Protein AF-A0A1F8NE41-F1 (afdb_monomer)

Nearest PDB structures (foldseek):
  8wda-assembly1_B  TM=6.373E-01  e=1.785E-02  Mycobacterium tuberculosis H37Rv

Mean predicted aligned error: 9.28 Å

Structure (mmCIF, N/CA/C/O backbone):
data_AF-A0A1F8NE41-F1
#
_entry.id   AF-A0A1F8NE41-F1
#
loop_
_atom_site.group_PDB
_atom_site.id
_atom_site.type_symbol
_atom_site.label_atom_id
_atom_site.label_alt_id
_atom_site.label_comp_id
_atom_site.label_asym_id
_atom_site.label_entity_id
_atom_site.label_seq_id
_atom_site.pdbx_PDB_ins_code
_atom_site.Cartn_x
_atom_site.Cartn_y
_atom_site.Cartn_z
_atom_site.occupancy
_atom_site.B_iso_or_equiv
_atom_site.auth_seq_id
_atom_site.auth_comp_id
_atom_site.auth_asym_id
_atom_site.auth_atom_id
_atom_site.pdbx_PDB_model_num
ATOM 1 N N . MET A 1 1 ? 0.773 0.960 -24.897 1.00 51.03 1 MET A N 1
ATOM 2 C CA . MET A 1 1 ? 2.078 1.098 -25.585 1.00 51.03 1 MET A CA 1
ATOM 3 C C . MET A 1 1 ? 2.062 2.169 -26.681 1.00 51.03 1 MET A C 1
ATOM 5 O O . MET A 1 1 ? 3.070 2.828 -26.879 1.00 51.03 1 MET A O 1
ATOM 9 N N . THR A 1 2 ? 0.913 2.447 -27.305 1.00 55.91 2 THR A N 1
ATOM 10 C CA . THR A 1 2 ? 0.728 3.471 -28.357 1.00 55.91 2 THR A CA 1
ATOM 11 C C . THR A 1 2 ? 1.117 4.902 -27.949 1.00 55.91 2 THR A C 1
ATOM 13 O O . THR A 1 2 ? 1.546 5.684 -28.788 1.00 55.91 2 THR A O 1
ATOM 16 N N . ASN A 1 3 ? 1.045 5.226 -26.652 1.00 62.03 3 ASN A N 1
ATOM 17 C CA . ASN A 1 3 ? 1.390 6.549 -26.112 1.00 62.03 3 ASN A CA 1
ATOM 18 C C . ASN A 1 3 ? 2.879 6.715 -25.737 1.00 62.03 3 ASN A C 1
ATOM 20 O O . ASN A 1 3 ? 3.263 7.724 -25.153 1.00 62.03 3 ASN A O 1
ATOM 24 N N . LEU A 1 4 ? 3.732 5.725 -26.018 1.00 66.06 4 LEU A N 1
ATOM 25 C CA . LEU A 1 4 ? 5.159 5.768 -25.673 1.00 66.06 4 LEU A CA 1
ATOM 26 C C . LEU A 1 4 ? 5.875 6.861 -26.469 1.00 66.06 4 LEU A C 1
ATOM 28 O O . LEU A 1 4 ? 6.499 7.746 -25.892 1.00 66.06 4 LEU A O 1
ATOM 32 N N . VAL A 1 5 ? 5.697 6.849 -27.789 1.00 65.81 5 VAL A N 1
ATOM 33 C CA . VAL A 1 5 ? 6.307 7.822 -28.702 1.00 65.81 5 VAL A CA 1
ATOM 34 C C . VAL A 1 5 ? 5.774 9.234 -28.437 1.00 65.81 5 VAL A C 1
ATOM 36 O O . VAL A 1 5 ? 6.550 10.183 -28.395 1.00 65.81 5 VAL A O 1
ATOM 39 N N . SER A 1 6 ? 4.475 9.380 -28.147 1.00 65.12 6 SER A N 1
ATOM 40 C CA . SER A 1 6 ? 3.890 10.679 -27.780 1.00 65.12 6 SER A CA 1
ATOM 41 C C . SER A 1 6 ? 4.405 11.214 -26.441 1.00 65.12 6 SER A C 1
ATOM 43 O O . SER A 1 6 ? 4.562 12.422 -26.286 1.00 65.12 6 SER A O 1
ATOM 45 N N . ASN A 1 7 ? 4.679 10.340 -25.467 1.00 67.25 7 ASN A N 1
ATOM 46 C CA . ASN A 1 7 ? 5.205 10.748 -24.166 1.00 67.25 7 ASN A CA 1
ATOM 47 C C . ASN A 1 7 ? 6.687 11.118 -24.247 1.00 67.25 7 ASN A C 1
ATOM 49 O O . ASN A 1 7 ? 7.073 12.132 -23.678 1.00 67.25 7 ASN A O 1
ATOM 53 N N . ILE A 1 8 ? 7.499 10.366 -24.999 1.00 68.56 8 ILE A N 1
ATOM 54 C CA . ILE A 1 8 ? 8.895 10.745 -25.262 1.00 68.56 8 ILE A CA 1
ATOM 55 C C . ILE A 1 8 ? 8.935 12.111 -25.957 1.00 68.56 8 ILE A C 1
ATOM 57 O O . ILE A 1 8 ? 9.689 12.969 -25.517 1.00 68.56 8 ILE A O 1
ATOM 61 N N . MET A 1 9 ? 8.062 12.352 -26.944 1.00 63.94 9 MET A N 1
ATOM 62 C CA . MET A 1 9 ? 7.956 13.652 -27.619 1.00 63.94 9 MET A CA 1
ATOM 63 C C . MET A 1 9 ? 7.573 14.811 -26.695 1.00 63.94 9 MET A C 1
ATOM 65 O O . MET A 1 9 ? 8.069 15.917 -26.873 1.00 63.94 9 MET A O 1
ATOM 69 N N . ARG A 1 10 ? 6.687 14.579 -25.719 1.00 65.88 10 ARG A N 1
ATOM 70 C CA . ARG A 1 10 ? 6.306 15.602 -24.730 1.00 65.88 10 ARG A CA 1
ATOM 71 C C . ARG A 1 10 ? 7.432 15.918 -23.751 1.00 65.88 10 ARG A C 1
ATOM 73 O O . ARG A 1 10 ? 7.542 17.055 -23.307 1.00 65.88 10 ARG A O 1
ATOM 80 N N . THR A 1 11 ? 8.242 14.921 -23.407 1.00 66.69 11 THR A N 1
ATOM 81 C CA . THR A 1 11 ? 9.353 15.072 -22.459 1.00 66.69 11 THR A CA 1
ATOM 82 C C . THR A 1 11 ? 10.616 15.614 -23.138 1.00 66.69 11 THR A C 1
ATOM 84 O O . THR A 1 11 ? 11.395 16.330 -22.512 1.00 66.69 11 THR A O 1
ATOM 87 N N . SER A 1 12 ? 10.831 15.322 -24.425 1.00 61.59 12 SER A N 1
ATOM 88 C CA . SER A 1 12 ? 11.943 15.865 -25.204 1.00 61.59 12 SER A CA 1
ATOM 89 C C . SER A 1 12 ? 11.641 17.299 -25.647 1.00 61.59 12 SER A C 1
ATOM 91 O O . SER A 1 12 ? 10.829 17.524 -26.538 1.00 61.59 12 SER A O 1
ATOM 93 N N . GLN A 1 13 ? 12.353 18.283 -25.092 1.00 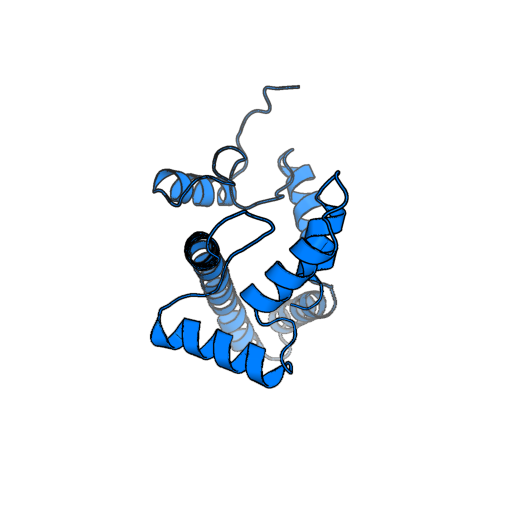58.97 13 GLN A N 1
ATOM 94 C CA . GLN A 1 13 ? 12.248 19.698 -25.493 1.00 58.97 13 GLN A CA 1
ATOM 95 C C . GLN A 1 13 ? 12.667 19.974 -26.956 1.00 58.97 13 GLN A C 1
ATOM 97 O O . GLN A 1 13 ? 12.531 21.098 -27.433 1.00 58.97 13 GLN A O 1
ATOM 102 N N . ARG A 1 14 ? 13.181 18.969 -27.682 1.00 59.53 14 ARG A N 1
ATOM 103 C CA . ARG A 1 14 ? 13.500 19.044 -29.113 1.00 59.53 14 ARG A CA 1
ATOM 104 C C . ARG A 1 14 ? 12.560 18.140 -29.915 1.00 59.53 14 ARG A C 1
ATOM 106 O O . ARG A 1 14 ? 12.382 16.987 -29.521 1.00 59.53 14 ARG A O 1
ATOM 113 N N . PRO A 1 15 ? 12.000 18.620 -31.041 1.00 64.44 15 PRO A N 1
ATOM 114 C CA . PRO A 1 15 ? 11.187 17.789 -31.917 1.00 64.44 15 PRO A CA 1
ATOM 115 C C . PRO A 1 15 ? 12.037 16.643 -32.471 1.00 64.44 15 PRO A C 1
ATOM 117 O O . PRO A 1 15 ? 13.085 16.853 -33.080 1.00 64.44 15 PRO A O 1
ATOM 120 N N . ILE A 1 16 ? 11.585 15.421 -32.218 1.00 72.56 16 ILE A N 1
ATOM 121 C CA . ILE A 1 16 ? 12.199 14.195 -32.719 1.00 72.56 16 ILE A CA 1
ATOM 122 C C . ILE A 1 16 ? 11.823 14.040 -34.198 1.00 72.56 16 ILE A C 1
ATOM 124 O O . ILE A 1 16 ? 10.645 14.183 -34.534 1.00 72.56 16 ILE A O 1
ATOM 128 N N . SER A 1 17 ? 12.784 13.738 -35.078 1.00 82.12 17 SER A N 1
ATOM 129 C CA . SER A 1 17 ? 12.512 13.534 -36.509 1.00 82.12 17 SER A CA 1
ATOM 130 C C . SER A 1 17 ? 11.503 12.400 -36.733 1.00 82.12 17 SER A C 1
ATOM 132 O O . SER A 1 17 ? 11.498 11.410 -36.000 1.00 82.12 17 SER A O 1
ATOM 134 N N . ALA A 1 18 ? 10.640 12.531 -37.745 1.00 81.75 18 ALA A N 1
ATOM 135 C CA . ALA A 1 18 ? 9.614 11.528 -38.054 1.00 81.75 18 ALA A CA 1
ATOM 136 C C . ALA A 1 18 ? 10.221 10.132 -38.299 1.00 81.75 18 ALA A C 1
ATOM 138 O O . ALA A 1 18 ? 9.712 9.137 -37.793 1.00 81.75 18 ALA A O 1
ATOM 139 N N . GLU A 1 19 ? 11.373 10.082 -38.965 1.00 82.56 19 GLU A N 1
ATOM 140 C CA . GLU A 1 19 ? 12.132 8.854 -39.225 1.00 82.56 19 GLU A CA 1
ATOM 141 C C . GLU A 1 19 ? 12.613 8.167 -37.933 1.00 82.56 19 GLU A C 1
ATOM 143 O O . GLU A 1 19 ? 12.529 6.947 -37.778 1.00 82.56 19 GLU A O 1
ATOM 148 N N . TYR A 1 20 ? 13.045 8.942 -36.932 1.00 80.69 20 TYR A N 1
ATOM 149 C CA . TYR A 1 20 ? 13.430 8.371 -35.642 1.00 80.69 20 TYR A CA 1
ATOM 150 C C . TYR A 1 20 ? 12.212 7.869 -34.853 1.00 80.69 20 TYR A C 1
ATOM 152 O O . TYR A 1 20 ? 12.290 6.868 -34.146 1.00 80.69 20 TYR A O 1
ATOM 160 N N . GLN A 1 21 ? 11.053 8.515 -34.994 1.00 79.75 21 GLN A N 1
ATOM 161 C CA . GLN A 1 21 ? 9.819 8.035 -34.368 1.00 79.75 21 GLN A CA 1
ATOM 162 C C . GLN A 1 21 ? 9.367 6.697 -34.955 1.00 79.75 21 GLN A C 1
ATOM 164 O O . GLN A 1 21 ? 8.922 5.825 -34.209 1.00 79.75 21 GLN A O 1
ATOM 169 N N . GLU A 1 22 ? 9.466 6.541 -36.273 1.00 83.75 22 GLU A N 1
ATOM 170 C CA . GLU A 1 22 ? 9.108 5.307 -36.967 1.00 83.75 22 GLU A CA 1
ATOM 171 C C . GLU A 1 22 ? 10.061 4.168 -36.598 1.00 83.75 22 GLU A C 1
ATOM 173 O O . GLU A 1 22 ? 9.600 3.106 -36.182 1.00 83.75 22 GLU A O 1
ATOM 178 N N . SER A 1 23 ? 11.372 4.430 -36.555 1.00 84.31 23 SER A N 1
ATOM 179 C CA . SER A 1 23 ? 12.341 3.417 -36.112 1.00 84.31 23 SER A CA 1
ATOM 180 C C . SER A 1 23 ? 12.117 2.956 -34.664 1.00 84.31 23 SER A C 1
ATOM 182 O O . SER A 1 23 ? 12.242 1.767 -34.372 1.00 84.31 23 SER A O 1
ATOM 184 N N . LEU A 1 24 ? 11.705 3.8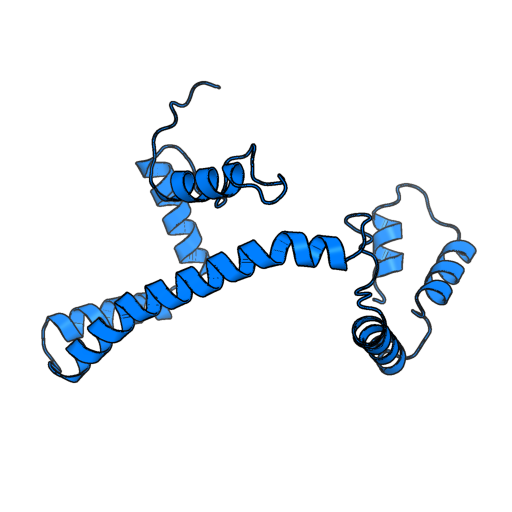47 -33.750 1.00 79.94 24 LEU A N 1
ATOM 185 C CA . LEU A 1 24 ? 11.303 3.451 -32.393 1.00 79.94 24 LEU A CA 1
ATOM 186 C C . LEU A 1 24 ? 10.019 2.611 -32.385 1.00 79.94 24 LEU A C 1
ATOM 188 O O . LEU A 1 24 ? 9.904 1.672 -31.595 1.00 79.94 24 LEU A O 1
ATOM 192 N N . ARG A 1 25 ? 9.039 2.934 -33.236 1.00 83.44 25 ARG A N 1
ATOM 193 C CA . ARG A 1 25 ? 7.804 2.141 -33.343 1.00 83.44 25 ARG A CA 1
ATOM 194 C C . ARG A 1 25 ? 8.099 0.731 -33.822 1.00 83.44 25 ARG A C 1
ATOM 196 O O . ARG A 1 25 ? 7.555 -0.205 -33.241 1.00 83.44 25 ARG A O 1
ATOM 203 N N . ASP A 1 26 ? 8.980 0.586 -34.800 1.00 85.25 26 ASP A N 1
ATOM 204 C CA . ASP A 1 26 ? 9.390 -0.718 -35.311 1.00 85.25 26 ASP A CA 1
ATOM 205 C C . ASP A 1 26 ? 10.203 -1.497 -34.277 1.00 85.25 26 ASP A C 1
ATOM 207 O O . ASP A 1 26 ? 9.894 -2.658 -34.000 1.00 85.25 26 ASP A O 1
ATOM 211 N N . LEU A 1 27 ? 11.166 -0.845 -33.613 1.00 82.19 27 LEU A N 1
ATOM 212 C CA . LEU A 1 27 ? 11.993 -1.464 -32.572 1.00 82.19 27 LEU A CA 1
ATOM 213 C C . LEU A 1 27 ? 11.155 -2.055 -31.428 1.00 82.19 27 LEU A C 1
ATOM 215 O O . LEU A 1 27 ? 11.467 -3.132 -30.919 1.00 82.19 27 LEU A O 1
ATOM 219 N N . TYR A 1 28 ? 10.082 -1.366 -31.027 1.00 82.06 28 TYR A N 1
ATOM 220 C CA . TYR A 1 28 ? 9.188 -1.808 -29.952 1.00 82.06 28 TYR A CA 1
ATOM 221 C C . TYR A 1 28 ? 7.936 -2.551 -30.445 1.00 82.06 28 TYR A C 1
ATOM 223 O O . TYR A 1 28 ? 7.066 -2.870 -29.633 1.00 82.06 28 TYR A O 1
ATOM 231 N N . GLY A 1 29 ? 7.827 -2.842 -31.747 1.00 85.62 29 GLY A N 1
ATOM 232 C CA . GLY A 1 29 ? 6.684 -3.550 -32.332 1.00 85.62 29 GLY A CA 1
ATOM 233 C C . GLY A 1 29 ? 5.352 -2.800 -32.207 1.00 85.62 29 GLY A C 1
ATOM 234 O O . GLY A 1 29 ? 4.290 -3.414 -32.236 1.00 85.62 29 GLY A O 1
ATOM 235 N N . LEU A 1 30 ? 5.377 -1.473 -32.057 1.00 85.88 30 LEU A N 1
ATOM 236 C CA . LEU A 1 30 ? 4.184 -0.646 -31.837 1.00 85.88 30 LEU A CA 1
ATOM 237 C C . LEU A 1 30 ? 3.264 -0.577 -33.061 1.00 85.88 30 LEU A C 1
ATOM 239 O O . LEU A 1 30 ? 2.098 -0.210 -32.913 1.00 85.88 30 LEU A O 1
ATOM 243 N N . ASN A 1 31 ? 3.786 -0.931 -34.237 1.00 89.75 31 ASN A N 1
ATOM 244 C CA . ASN A 1 31 ? 3.050 -0.994 -35.499 1.00 89.75 31 ASN A CA 1
ATOM 245 C C . ASN A 1 31 ? 2.277 -2.317 -35.677 1.00 89.75 31 ASN A C 1
ATOM 247 O O . ASN A 1 31 ? 1.478 -2.450 -36.600 1.00 89.75 31 ASN A O 1
ATOM 251 N N . GLU A 1 32 ? 2.475 -3.295 -34.791 1.00 90.62 32 GLU A N 1
ATOM 252 C CA . GLU A 1 32 ? 1.801 -4.593 -34.871 1.00 90.62 32 GLU A CA 1
ATOM 253 C C . GLU A 1 32 ? 0.406 -4.562 -34.228 1.00 90.62 32 GLU A C 1
ATOM 255 O O . GLU A 1 32 ? 0.144 -3.738 -33.348 1.00 90.62 32 GLU A O 1
ATOM 260 N N . PRO A 1 33 ? -0.505 -5.489 -34.579 1.00 93.50 33 PRO A N 1
ATOM 261 C CA . PRO A 1 33 ? -1.775 -5.623 -33.872 1.00 93.50 33 PRO A CA 1
ATOM 262 C C . PRO A 1 33 ? -1.568 -5.854 -32.366 1.00 93.50 33 PRO A C 1
ATOM 264 O O . PRO A 1 33 ? -0.707 -6.638 -31.962 1.00 93.50 33 PRO A O 1
ATOM 267 N N . LEU A 1 34 ? -2.395 -5.222 -31.523 1.00 90.38 34 LEU A N 1
ATOM 268 C CA . LEU A 1 34 ? -2.285 -5.299 -30.055 1.00 90.38 34 LEU A CA 1
ATOM 269 C C . LEU A 1 34 ? -2.148 -6.730 -29.494 1.00 90.38 34 LEU A C 1
ATOM 271 O O . LEU A 1 34 ? -1.313 -6.922 -28.607 1.00 90.38 34 LEU A O 1
ATOM 275 N N . PRO A 1 35 ? -2.887 -7.747 -29.990 1.00 94.31 35 PRO A N 1
ATOM 276 C CA . PRO A 1 35 ? -2.718 -9.116 -29.504 1.00 94.31 35 PRO A CA 1
ATOM 277 C C . PRO A 1 35 ? -1.303 -9.665 -29.728 1.00 94.31 35 PRO A C 1
ATOM 279 O O . PRO A 1 35 ? -0.771 -10.369 -28.871 1.00 94.31 35 PRO A O 1
ATOM 282 N N . VAL A 1 36 ? -0.667 -9.305 -30.848 1.00 94.06 36 VAL A N 1
ATOM 283 C CA . VAL A 1 36 ? 0.701 -9.726 -31.181 1.00 94.06 36 VAL A CA 1
ATOM 284 C C . VAL A 1 36 ? 1.702 -9.055 -30.242 1.00 94.06 36 VAL A C 1
AT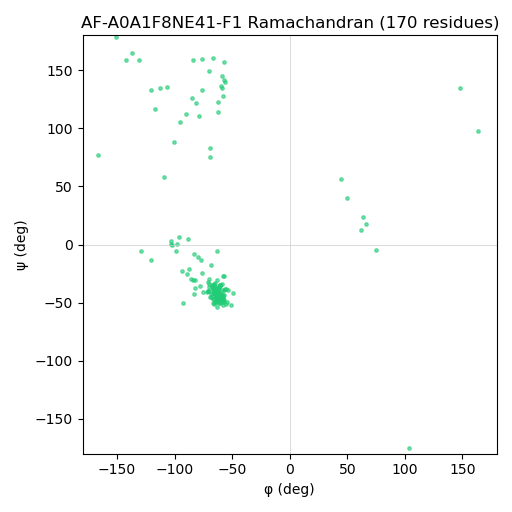OM 286 O O . VAL A 1 36 ? 2.555 -9.742 -29.677 1.00 94.06 36 VAL A O 1
ATOM 289 N N . GLN A 1 37 ? 1.551 -7.747 -30.001 1.00 92.12 37 GLN A N 1
ATOM 290 C CA . GLN A 1 37 ? 2.384 -7.007 -29.044 1.00 92.12 37 GLN A CA 1
ATOM 291 C C . GLN A 1 37 ? 2.314 -7.635 -27.647 1.00 92.12 37 GLN A C 1
ATOM 293 O O . GLN A 1 37 ? 3.343 -7.899 -27.021 1.00 92.12 37 GLN A O 1
ATOM 298 N N . TYR A 1 38 ? 1.098 -7.926 -27.176 1.00 91.94 38 TYR A N 1
ATOM 299 C CA . TYR A 1 38 ? 0.882 -8.522 -25.862 1.00 91.94 38 TYR A CA 1
ATOM 300 C C . TYR A 1 38 ? 1.489 -9.925 -25.761 1.00 91.94 38 TYR A C 1
ATOM 302 O O . TYR A 1 38 ? 2.184 -10.229 -24.792 1.00 91.94 38 TYR A O 1
ATOM 310 N N . PHE A 1 39 ? 1.299 -10.766 -26.783 1.00 95.19 39 PHE A N 1
ATOM 311 C CA . PHE A 1 39 ? 1.874 -12.109 -26.801 1.00 95.19 39 PHE A CA 1
ATOM 312 C C . PHE A 1 39 ? 3.407 -12.081 -26.802 1.00 95.19 39 PHE A C 1
ATOM 314 O O . PHE A 1 39 ? 4.037 -12.831 -26.057 1.00 95.19 39 PHE A O 1
ATOM 321 N N . LYS A 1 40 ? 4.027 -11.190 -27.586 1.00 91.62 40 LYS A N 1
ATOM 322 C CA . LYS A 1 40 ? 5.486 -10.995 -27.576 1.00 91.62 40 LYS A CA 1
ATOM 323 C C . LYS A 1 40 ? 5.988 -10.541 -26.208 1.00 91.62 40 LYS A C 1
ATOM 325 O O . LYS A 1 40 ? 6.995 -11.064 -25.731 1.00 91.62 40 LYS A O 1
ATOM 330 N N . TRP A 1 41 ? 5.281 -9.612 -25.569 1.00 91.94 41 TRP A N 1
ATOM 331 C CA . TRP A 1 41 ? 5.616 -9.132 -24.231 1.00 91.94 41 TRP A CA 1
ATOM 332 C C . TRP A 1 41 ? 5.552 -10.256 -23.188 1.00 91.94 41 TRP A C 1
ATOM 334 O O . TRP A 1 41 ? 6.544 -10.502 -22.503 1.00 91.94 41 TRP A O 1
ATOM 344 N N . ILE A 1 42 ? 4.451 -11.015 -23.139 1.00 94.94 42 ILE A N 1
ATOM 345 C CA . ILE A 1 42 ? 4.319 -12.172 -22.240 1.00 94.94 42 ILE A CA 1
ATOM 346 C C . ILE A 1 42 ? 5.384 -13.227 -22.534 1.00 94.94 42 ILE A C 1
ATOM 348 O O . ILE A 1 42 ? 6.020 -13.730 -21.609 1.00 94.94 42 ILE A O 1
ATOM 352 N N . ARG A 1 43 ? 5.640 -13.538 -23.810 1.00 95.19 43 ARG A N 1
ATOM 353 C CA . ARG A 1 43 ? 6.691 -14.484 -24.194 1.00 95.19 43 ARG A CA 1
ATOM 354 C C . ARG A 1 43 ? 8.050 -14.035 -23.665 1.00 95.19 43 ARG A C 1
ATOM 356 O O . ARG A 1 43 ? 8.766 -14.863 -23.115 1.00 95.19 43 ARG A O 1
ATOM 363 N N . ASN A 1 44 ? 8.409 -12.759 -23.788 1.00 91.81 44 ASN A N 1
ATOM 364 C CA . ASN A 1 44 ? 9.678 -12.236 -23.273 1.00 91.81 44 ASN A CA 1
ATOM 365 C C . ASN A 1 44 ? 9.755 -12.287 -21.739 1.00 91.81 44 ASN A C 1
ATOM 367 O O . ASN A 1 44 ? 10.810 -12.623 -21.199 1.00 91.81 44 ASN A O 1
ATOM 371 N N . ILE A 1 45 ? 8.646 -12.046 -21.036 1.00 93.94 45 ILE A N 1
ATOM 372 C CA . ILE A 1 45 ? 8.582 -12.218 -19.579 1.00 93.94 45 ILE A CA 1
ATOM 373 C C . ILE A 1 45 ? 8.822 -13.679 -19.204 1.00 93.94 45 ILE A C 1
ATOM 375 O O . ILE A 1 45 ? 9.715 -13.971 -18.417 1.00 93.94 45 ILE A O 1
ATOM 379 N N . VAL A 1 46 ? 8.067 -14.609 -19.787 1.00 95.69 46 VAL A N 1
ATOM 380 C CA . VAL A 1 46 ? 8.108 -16.025 -19.393 1.00 95.69 46 VAL A CA 1
ATOM 381 C C . VAL A 1 46 ? 9.415 -16.696 -19.818 1.00 95.69 46 VAL A C 1
ATOM 383 O O . VAL A 1 46 ? 9.969 -17.491 -19.068 1.00 95.69 46 VAL A O 1
ATOM 386 N N . THR A 1 47 ? 9.926 -16.382 -21.011 1.00 95.31 47 THR A N 1
ATOM 387 C CA . THR A 1 47 ? 11.113 -17.059 -21.564 1.00 95.31 47 THR A CA 1
ATOM 388 C C . THR A 1 47 ? 12.436 -16.409 -21.173 1.00 95.31 47 THR A C 1
ATOM 390 O O . THR A 1 47 ? 13.456 -17.091 -21.182 1.00 95.31 47 THR A O 1
ATOM 393 N N . LYS A 1 48 ? 12.449 -15.108 -20.854 1.00 91.94 48 LYS A N 1
ATOM 394 C CA . LYS A 1 48 ? 13.686 -14.350 -20.586 1.00 91.94 48 LYS A CA 1
ATOM 395 C C . LYS A 1 48 ? 13.659 -13.558 -19.278 1.00 91.94 48 LYS A C 1
ATOM 397 O O . LYS A 1 48 ? 14.658 -12.931 -18.947 1.00 91.94 48 LYS A O 1
ATOM 402 N N . GLY A 1 49 ? 12.530 -13.511 -18.568 1.00 90.12 49 GLY A N 1
ATOM 403 C CA . GLY A 1 49 ? 12.359 -12.636 -17.402 1.00 90.12 49 GLY A CA 1
ATOM 404 C C . GLY A 1 49 ? 12.376 -11.142 -17.747 1.00 90.12 49 GLY A C 1
ATOM 405 O O . GLY A 1 49 ? 12.612 -10.309 -16.875 1.00 90.12 49 GLY A O 1
ATOM 406 N N . GLN A 1 50 ? 12.169 -10.777 -19.017 1.00 90.69 50 GLN A N 1
ATOM 407 C CA . GLN A 1 50 ? 12.301 -9.399 -19.490 1.00 90.69 50 GLN A CA 1
ATOM 408 C C . GLN A 1 50 ? 10.942 -8.699 -19.500 1.00 90.69 50 GLN A C 1
ATOM 410 O O . GLN A 1 50 ? 10.121 -8.919 -20.387 1.00 90.69 50 GLN A O 1
ATOM 415 N N . PHE A 1 51 ? 10.730 -7.811 -18.529 1.00 91.62 51 PHE A N 1
ATOM 416 C CA . PHE A 1 51 ? 9.493 -7.031 -18.383 1.00 91.62 51 PHE A CA 1
ATOM 417 C C . PHE A 1 51 ? 9.413 -5.821 -19.327 1.00 91.62 51 PHE A C 1
ATOM 419 O O . PHE A 1 51 ? 8.348 -5.220 -19.473 1.00 91.62 51 PHE A O 1
ATOM 426 N N . GLY A 1 52 ? 10.524 -5.492 -19.989 1.00 89.81 52 GLY A N 1
ATOM 427 C CA . GLY A 1 52 ? 10.670 -4.335 -20.867 1.00 89.81 52 GLY A CA 1
ATOM 428 C C . GLY A 1 52 ? 11.463 -3.202 -20.217 1.00 89.81 52 GLY A C 1
ATOM 429 O O . GLY A 1 52 ? 11.984 -3.340 -19.112 1.00 89.81 52 GLY A O 1
ATOM 430 N N . TYR A 1 53 ? 11.543 -2.078 -20.924 1.00 87.19 53 TYR A N 1
ATOM 431 C CA . TYR A 1 53 ? 12.283 -0.891 -20.506 1.00 87.19 53 TYR A CA 1
ATOM 432 C C . TYR A 1 53 ? 11.322 0.218 -20.068 1.00 87.19 53 TYR A C 1
ATOM 434 O O . TYR A 1 53 ? 10.317 0.486 -20.731 1.00 87.19 53 TYR A O 1
ATOM 442 N N . SER A 1 54 ? 11.624 0.871 -18.950 1.00 86.38 54 SER A N 1
ATOM 443 C CA . SER A 1 54 ? 10.882 2.033 -18.476 1.00 86.38 54 SER A CA 1
ATOM 444 C C . SER A 1 54 ? 11.487 3.313 -19.036 1.00 86.38 54 SER A C 1
ATOM 446 O O . SER A 1 54 ? 12.566 3.730 -18.628 1.00 86.38 54 SER A O 1
ATOM 448 N N . PHE A 1 55 ? 10.751 3.989 -19.915 1.00 80.12 55 PHE A N 1
ATOM 449 C CA . PHE A 1 55 ? 11.160 5.277 -20.494 1.00 80.12 55 PHE A CA 1
ATOM 450 C C . PHE A 1 55 ? 10.982 6.462 -19.542 1.00 80.12 55 PHE A C 1
ATOM 452 O O . PHE A 1 55 ? 11.485 7.542 -19.815 1.00 80.12 55 PHE A O 1
ATOM 459 N N . VAL A 1 56 ? 10.252 6.271 -18.438 1.00 82.06 56 VAL A N 1
ATOM 460 C CA . VAL A 1 56 ? 10.079 7.303 -17.403 1.00 82.06 56 VAL A CA 1
ATOM 461 C C . VAL A 1 56 ? 11.264 7.294 -16.441 1.00 82.06 56 VAL A C 1
ATOM 463 O O . VAL A 1 56 ? 11.767 8.345 -16.067 1.00 82.06 56 VAL A O 1
ATOM 466 N N . TYR A 1 57 ? 11.714 6.100 -16.053 1.00 83.50 57 TYR A N 1
ATOM 467 C CA . TYR A 1 57 ? 12.784 5.915 -15.070 1.00 83.50 57 TYR A CA 1
ATOM 468 C C . TYR A 1 57 ? 14.137 5.560 -15.705 1.00 83.50 57 TYR A C 1
ATOM 470 O O . TYR A 1 57 ? 15.106 5.366 -14.977 1.00 83.50 57 TYR A O 1
ATOM 478 N N . PHE A 1 58 ? 14.197 5.450 -17.037 1.00 86.38 58 PHE A N 1
ATOM 479 C CA . PHE A 1 58 ? 15.379 5.084 -17.828 1.00 86.38 58 PHE A CA 1
ATOM 480 C C . PHE A 1 58 ? 16.100 3.820 -17.330 1.00 86.38 58 PHE A C 1
ATOM 482 O O . PHE A 1 58 ? 17.329 3.742 -17.309 1.00 86.38 58 PHE A O 1
ATOM 489 N N . LYS A 1 59 ? 15.322 2.817 -16.916 1.00 87.81 59 LYS A N 1
ATOM 490 C CA . LYS A 1 59 ? 15.800 1.559 -16.328 1.00 87.81 59 LYS A CA 1
ATOM 491 C C . LYS A 1 59 ? 14.952 0.385 -16.797 1.00 87.81 59 LYS A C 1
ATOM 493 O O . LYS A 1 59 ? 13.785 0.561 -17.159 1.00 87.81 59 LYS A O 1
ATOM 498 N N . ASP A 1 60 ? 15.510 -0.818 -16.718 1.00 91.38 60 ASP A N 1
ATOM 499 C CA . ASP A 1 60 ? 14.743 -2.043 -16.926 1.00 91.38 60 ASP A CA 1
ATOM 500 C C . ASP A 1 60 ? 13.585 -2.132 -15.928 1.00 91.38 60 ASP A C 1
ATOM 502 O O . ASP A 1 60 ? 13.735 -1.890 -14.726 1.00 91.38 60 ASP A O 1
ATOM 506 N N . ALA A 1 61 ? 12.403 -2.493 -16.429 1.00 91.81 61 ALA A N 1
ATOM 507 C CA . ALA A 1 61 ? 11.199 -2.586 -15.615 1.00 91.81 61 ALA A CA 1
ATOM 508 C C . ALA A 1 61 ? 11.324 -3.667 -14.531 1.00 91.81 61 ALA A C 1
ATOM 510 O O . ALA A 1 61 ? 10.764 -3.505 -13.452 1.00 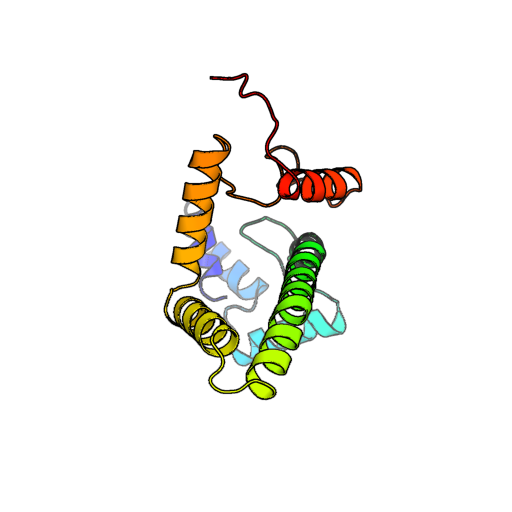91.81 61 ALA A O 1
ATOM 511 N N . SER A 1 62 ? 12.093 -4.731 -14.785 1.00 91.00 62 SER A N 1
ATOM 512 C CA . SER A 1 62 ? 12.383 -5.778 -13.800 1.00 91.00 62 SER A CA 1
ATOM 513 C C . SER A 1 62 ? 13.041 -5.205 -12.546 1.00 91.00 62 SER A C 1
ATOM 515 O O . SER A 1 62 ? 12.579 -5.486 -11.445 1.00 91.00 62 SER A O 1
ATOM 517 N N . VAL A 1 63 ? 14.059 -4.354 -12.703 1.00 90.12 63 VAL A N 1
ATOM 518 C CA . VAL A 1 63 ? 14.772 -3.718 -11.584 1.00 90.12 63 VAL A CA 1
ATOM 519 C C . VAL A 1 63 ? 13.793 -2.925 -10.721 1.00 90.12 63 VAL A C 1
ATOM 521 O O . VAL A 1 63 ? 13.712 -3.143 -9.517 1.00 90.12 63 VAL A O 1
ATOM 524 N N . LEU A 1 64 ? 12.964 -2.088 -11.349 1.00 89.06 64 LEU A N 1
ATOM 525 C CA . LEU A 1 64 ? 11.969 -1.272 -10.645 1.00 89.06 64 LEU A CA 1
ATOM 526 C C . LEU A 1 64 ? 10.911 -2.119 -9.923 1.00 89.06 64 LEU A C 1
ATOM 528 O O . LEU A 1 64 ? 10.485 -1.776 -8.820 1.00 89.06 64 LEU A O 1
ATOM 532 N N . ILE A 1 65 ? 10.464 -3.213 -10.547 1.00 90.38 65 ILE A N 1
ATOM 533 C CA . ILE A 1 65 ? 9.486 -4.134 -9.958 1.00 90.38 65 ILE A CA 1
ATOM 534 C C . ILE A 1 65 ? 10.088 -4.812 -8.724 1.00 90.38 65 ILE A C 1
ATOM 536 O O . ILE A 1 65 ? 9.464 -4.800 -7.664 1.00 90.38 65 ILE A O 1
ATOM 540 N N . PHE A 1 66 ? 11.302 -5.357 -8.831 1.00 89.44 66 PHE A N 1
ATOM 541 C CA . PHE A 1 66 ? 11.954 -6.061 -7.726 1.00 89.44 66 PHE A CA 1
ATOM 542 C C . PHE A 1 66 ? 12.392 -5.130 -6.590 1.00 89.44 66 PHE A C 1
ATOM 544 O O . PHE A 1 66 ? 12.346 -5.540 -5.434 1.00 89.44 66 PHE A O 1
ATOM 551 N N . GLU A 1 67 ? 12.723 -3.869 -6.872 1.00 87.25 67 GLU A N 1
ATOM 552 C CA . GLU A 1 67 ? 12.978 -2.859 -5.834 1.00 87.25 67 GLU A CA 1
ATOM 553 C C . GLU A 1 67 ? 11.715 -2.535 -5.008 1.00 87.25 67 GLU A C 1
ATOM 555 O O . GLU A 1 67 ? 11.794 -2.312 -3.797 1.00 87.25 67 GLU A O 1
ATOM 560 N N . ARG A 1 68 ? 10.528 -2.533 -5.634 1.00 87.12 68 ARG A N 1
ATOM 561 C CA . ARG A 1 68 ? 9.250 -2.153 -4.991 1.00 87.12 68 ARG A CA 1
ATOM 562 C C . ARG A 1 68 ? 8.459 -3.328 -4.412 1.00 87.12 68 ARG A C 1
ATOM 564 O O . ARG A 1 68 ? 7.626 -3.132 -3.520 1.00 87.12 68 ARG A O 1
ATOM 571 N N . LEU A 1 69 ? 8.704 -4.538 -4.909 1.00 90.94 69 LEU A N 1
ATOM 572 C CA . LEU A 1 69 ? 8.002 -5.761 -4.513 1.00 90.94 69 LEU A CA 1
ATOM 573 C C . LEU A 1 69 ? 8.040 -6.026 -2.999 1.00 90.94 69 LEU A C 1
ATOM 575 O O . LEU A 1 69 ? 6.964 -6.227 -2.432 1.00 90.94 69 LEU A O 1
ATOM 579 N N . PRO A 1 70 ? 9.205 -5.969 -2.318 1.00 88.31 70 PRO A N 1
ATOM 580 C CA . PRO A 1 70 ? 9.279 -6.242 -0.885 1.00 88.31 70 PRO A CA 1
ATOM 581 C C . PRO A 1 70 ? 8.384 -5.314 -0.063 1.00 88.31 70 PRO A C 1
ATOM 583 O O . PRO A 1 70 ? 7.701 -5.777 0.845 1.00 88.31 70 PRO A O 1
ATOM 586 N N . MET A 1 71 ? 8.311 -4.026 -0.431 1.00 82.75 71 MET A N 1
ATOM 587 C CA . MET A 1 71 ? 7.450 -3.065 0.264 1.00 82.75 71 MET A CA 1
ATOM 588 C C . MET A 1 71 ? 5.975 -3.399 0.088 1.00 82.75 71 MET A C 1
ATOM 590 O O . MET A 1 71 ? 5.210 -3.412 1.047 1.00 82.75 71 MET A O 1
ATOM 594 N N . THR A 1 72 ? 5.580 -3.678 -1.154 1.00 90.62 72 THR A N 1
ATOM 595 C CA . THR A 1 72 ? 4.192 -4.011 -1.485 1.00 90.62 72 THR A CA 1
ATOM 596 C C . THR A 1 72 ? 3.753 -5.248 -0.712 1.00 90.62 72 THR A C 1
ATOM 598 O O . THR A 1 72 ? 2.672 -5.260 -0.126 1.00 90.62 72 THR A O 1
ATOM 601 N N . PHE A 1 73 ? 4.617 -6.265 -0.658 1.00 92.94 73 PHE A N 1
ATOM 602 C CA . PHE A 1 73 ? 4.356 -7.493 0.077 1.00 92.94 73 PHE A CA 1
ATOM 603 C C . PHE A 1 73 ? 4.293 -7.258 1.590 1.00 92.94 73 PHE 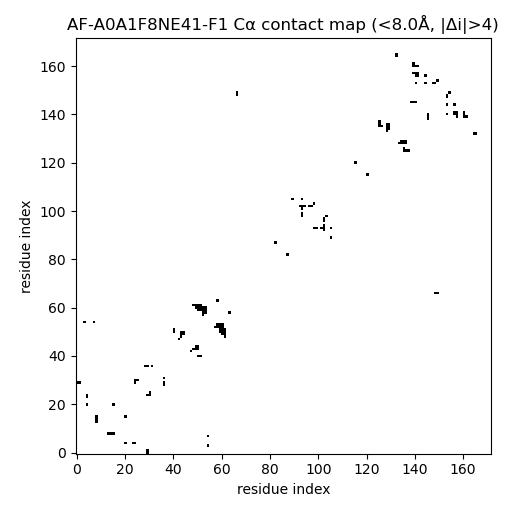A C 1
ATOM 605 O O . PHE A 1 73 ? 3.338 -7.697 2.224 1.00 92.94 73 PHE A O 1
ATOM 612 N N . ALA A 1 74 ? 5.250 -6.519 2.159 1.00 87.06 74 ALA A N 1
ATOM 613 C CA . ALA A 1 74 ? 5.285 -6.209 3.586 1.00 87.06 74 ALA A CA 1
ATOM 614 C C . ALA A 1 74 ? 4.035 -5.443 4.044 1.00 87.06 74 ALA A C 1
ATOM 616 O O . ALA A 1 74 ? 3.408 -5.835 5.027 1.00 87.06 74 ALA A O 1
ATOM 617 N N . ILE A 1 75 ? 3.629 -4.400 3.305 1.00 89.12 75 ILE A N 1
ATOM 618 C CA . ILE A 1 75 ? 2.416 -3.633 3.618 1.00 89.12 75 ILE A CA 1
ATOM 619 C C . ILE A 1 75 ? 1.180 -4.519 3.463 1.00 89.12 75 ILE A C 1
ATOM 621 O O . ILE A 1 75 ? 0.367 -4.586 4.376 1.00 89.12 75 ILE A O 1
ATOM 625 N N . THR A 1 76 ? 1.041 -5.230 2.340 1.00 94.06 76 THR A N 1
ATOM 626 C CA . THR A 1 76 ? -0.161 -6.037 2.068 1.00 94.06 76 THR A CA 1
ATOM 627 C C . THR A 1 76 ? -0.334 -7.144 3.101 1.00 94.06 76 THR A C 1
ATOM 629 O O . THR A 1 76 ? -1.416 -7.298 3.666 1.00 94.06 76 THR A O 1
ATOM 632 N N . LEU A 1 77 ? 0.731 -7.899 3.380 1.00 95.62 77 LEU A N 1
ATOM 633 C CA . LEU A 1 77 ? 0.688 -8.992 4.342 1.00 95.62 77 LEU A CA 1
ATOM 634 C C . LEU A 1 77 ? 0.514 -8.468 5.770 1.00 95.62 77 LEU A C 1
ATOM 636 O O . LEU A 1 77 ? -0.309 -8.999 6.511 1.00 95.62 77 LEU A O 1
ATOM 640 N N . GLY A 1 78 ? 1.225 -7.401 6.143 1.00 91.56 78 GLY A N 1
ATOM 641 C CA . GLY A 1 78 ? 1.077 -6.761 7.449 1.00 91.56 78 GLY A CA 1
ATOM 642 C C . GLY A 1 78 ? -0.346 -6.253 7.688 1.00 91.56 78 GLY A C 1
ATOM 643 O O . GLY A 1 78 ? -0.936 -6.536 8.729 1.00 91.56 78 GLY A O 1
ATOM 644 N N . SER A 1 79 ? -0.939 -5.575 6.701 1.00 92.12 79 SER A N 1
ATOM 645 C CA . SER A 1 79 ? -2.332 -5.128 6.762 1.00 92.12 79 SER A CA 1
ATOM 646 C C . SER A 1 79 ? -3.311 -6.298 6.835 1.00 92.12 79 SER A C 1
ATOM 648 O O . SER A 1 79 ? -4.221 -6.258 7.656 1.00 92.12 79 SER A O 1
ATOM 650 N N . ALA A 1 80 ? -3.128 -7.352 6.033 1.00 96.88 80 ALA A N 1
ATOM 651 C CA . ALA A 1 80 ? -4.003 -8.525 6.058 1.00 96.88 80 ALA A CA 1
ATOM 652 C C . ALA A 1 80 ? -3.985 -9.228 7.424 1.00 96.88 80 ALA A C 1
ATOM 654 O O . ALA A 1 80 ? -5.041 -9.535 7.974 1.00 96.88 80 ALA A O 1
ATOM 655 N N . LEU A 1 81 ? -2.796 -9.422 8.002 1.00 97.50 81 LEU A N 1
ATOM 656 C CA . LEU A 1 81 ? -2.645 -10.014 9.330 1.00 97.50 81 LEU A CA 1
ATOM 657 C C . LEU A 1 81 ? -3.303 -9.152 10.408 1.00 97.50 81 LEU A C 1
ATOM 659 O O . LEU A 1 81 ? -4.048 -9.679 11.230 1.00 97.50 81 LEU A O 1
ATOM 663 N N . LEU A 1 82 ? -3.083 -7.834 10.383 1.00 94.38 82 LEU A N 1
ATOM 664 C CA . LEU A 1 82 ? -3.715 -6.914 11.330 1.00 94.38 82 LEU A CA 1
ATOM 665 C C . LEU A 1 82 ? -5.245 -6.958 11.217 1.00 94.38 82 LEU A C 1
ATOM 667 O O . LEU A 1 82 ? -5.939 -7.027 12.231 1.00 94.38 82 LEU A O 1
ATOM 671 N N . VAL A 1 83 ? -5.770 -6.974 9.989 1.00 95.25 83 VAL A N 1
ATOM 672 C CA . VAL A 1 83 ? -7.206 -7.121 9.738 1.00 95.25 83 VAL A CA 1
ATOM 673 C C . VAL A 1 83 ? -7.711 -8.436 10.312 1.00 95.25 83 VAL A C 1
ATOM 675 O O . VAL A 1 83 ? -8.714 -8.418 11.008 1.00 95.25 83 VAL A O 1
ATOM 678 N N . TRP A 1 84 ? -7.041 -9.565 10.090 1.00 97.69 84 TRP A N 1
ATOM 679 C CA . TRP A 1 84 ? -7.493 -10.851 10.631 1.00 97.69 84 TRP A CA 1
ATOM 680 C C . TRP A 1 84 ? -7.444 -10.907 12.156 1.00 97.69 84 TRP A C 1
ATOM 682 O O . TRP A 1 84 ? -8.394 -11.391 12.770 1.00 97.69 84 TRP A O 1
ATOM 692 N N . ILE A 1 85 ? -6.386 -10.368 12.764 1.00 98.00 85 ILE A N 1
ATOM 693 C CA . ILE A 1 85 ? -6.230 -10.300 14.223 1.00 98.00 85 ILE A CA 1
ATOM 694 C C . ILE A 1 85 ? -7.378 -9.519 14.868 1.00 98.00 85 ILE A C 1
ATOM 696 O O . ILE A 1 85 ? -7.795 -9.866 15.968 1.00 98.00 85 ILE A O 1
ATOM 700 N N . LEU A 1 86 ? -7.906 -8.489 14.205 1.00 95.88 86 LEU A N 1
ATOM 701 C CA . LEU A 1 86 ? -8.992 -7.669 14.743 1.00 95.88 86 LEU A CA 1
ATOM 702 C C . LEU A 1 86 ? -10.374 -8.167 14.304 1.00 95.88 86 LEU A C 1
ATOM 704 O O . LEU A 1 86 ? -11.262 -8.370 15.130 1.00 95.88 86 LEU A O 1
ATOM 708 N N . ALA A 1 87 ? -10.563 -8.390 13.007 1.00 95.44 87 ALA A N 1
ATOM 709 C CA . ALA A 1 87 ? -11.854 -8.710 12.418 1.00 95.44 87 ALA A CA 1
ATOM 710 C C . ALA A 1 87 ? -12.343 -10.110 12.792 1.00 95.44 87 ALA A C 1
ATOM 712 O O . ALA A 1 87 ? -13.541 -10.271 13.012 1.00 95.44 87 ALA A O 1
ATOM 713 N N . LEU A 1 88 ? -11.461 -11.117 12.904 1.00 97.75 88 LEU A N 1
ATOM 714 C CA . LEU A 1 88 ? -11.903 -12.467 13.268 1.00 97.75 88 LEU A CA 1
ATOM 715 C C . LEU A 1 88 ? -12.437 -12.517 14.708 1.00 97.75 88 LEU A C 1
ATOM 717 O O . LEU A 1 88 ? -13.568 -12.973 14.875 1.00 97.75 88 LEU A O 1
ATOM 721 N N . PRO A 1 89 ? -11.736 -12.010 15.746 1.00 97.12 89 PRO A N 1
ATOM 722 C CA . PRO A 1 89 ? -12.292 -11.994 17.098 1.00 97.12 89 PRO A CA 1
ATOM 723 C C . PRO A 1 89 ? -13.557 -11.146 17.219 1.00 97.12 89 PRO A C 1
ATOM 725 O O . PRO A 1 89 ? -14.512 -11.587 17.852 1.00 97.12 89 PRO A O 1
ATOM 728 N N . ILE A 1 90 ? -13.592 -9.964 16.591 1.00 96.75 90 ILE A N 1
ATOM 729 C CA . ILE A 1 90 ? -14.778 -9.093 16.604 1.00 96.75 90 ILE A CA 1
ATOM 730 C C . ILE A 1 90 ? -15.963 -9.789 15.921 1.00 96.75 90 ILE A C 1
ATOM 732 O O . ILE A 1 90 ? -17.073 -9.780 16.455 1.00 96.75 90 ILE A O 1
ATOM 736 N N . GLY A 1 91 ? -15.732 -10.431 14.774 1.00 96.12 91 GLY A N 1
ATOM 737 C CA . GLY A 1 91 ? -16.750 -11.172 14.035 1.00 96.12 91 GLY A CA 1
ATOM 738 C C . GLY A 1 91 ? -17.275 -12.376 14.816 1.00 96.12 91 GLY A C 1
ATOM 739 O O . GLY A 1 91 ? -18.486 -12.535 14.946 1.00 96.12 91 GLY A O 1
ATOM 740 N N . ILE A 1 92 ? -16.383 -13.180 15.408 1.00 97.75 92 ILE A N 1
ATOM 741 C CA . ILE A 1 92 ? -16.760 -14.322 16.256 1.00 97.75 92 ILE A CA 1
ATOM 742 C C . ILE A 1 92 ? -17.549 -13.843 17.480 1.00 97.75 92 ILE A C 1
ATOM 744 O O . ILE A 1 92 ? -18.601 -14.401 17.787 1.00 97.75 92 ILE A O 1
ATOM 748 N N . TYR A 1 93 ? -17.080 -12.794 18.164 1.00 97.31 93 TYR A N 1
ATOM 749 C CA . TYR A 1 93 ? -17.767 -12.223 19.322 1.00 97.31 93 TYR A CA 1
ATOM 750 C C . TYR A 1 93 ? -19.186 -11.768 18.968 1.00 97.31 93 TYR A C 1
ATOM 752 O O . TYR A 1 93 ? -20.134 -12.127 19.667 1.00 97.31 93 TYR A O 1
ATOM 760 N N . SER A 1 94 ? -19.334 -11.023 17.871 1.00 96.81 94 SER A N 1
ATOM 761 C CA . SER A 1 94 ? -20.623 -10.475 17.429 1.00 96.81 94 SER A CA 1
ATOM 762 C C . SER A 1 94 ? -21.583 -11.586 16.990 1.00 96.81 94 SER A C 1
ATOM 764 O O . SER A 1 94 ? -22.765 -11.552 17.321 1.00 96.81 94 SER A O 1
ATOM 766 N N . ALA A 1 95 ? -21.066 -12.641 16.348 1.00 96.12 95 ALA A N 1
ATOM 767 C CA . ALA A 1 95 ? -21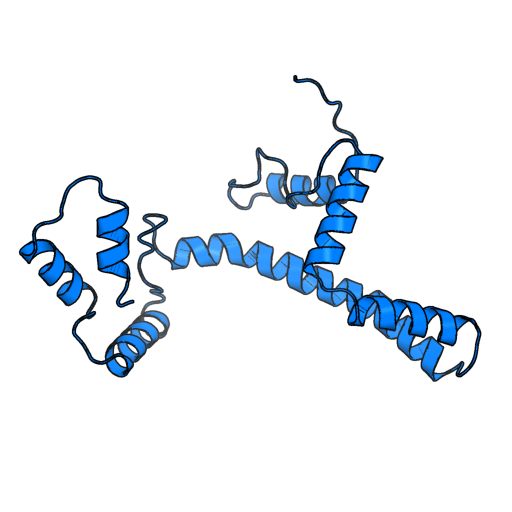.857 -13.80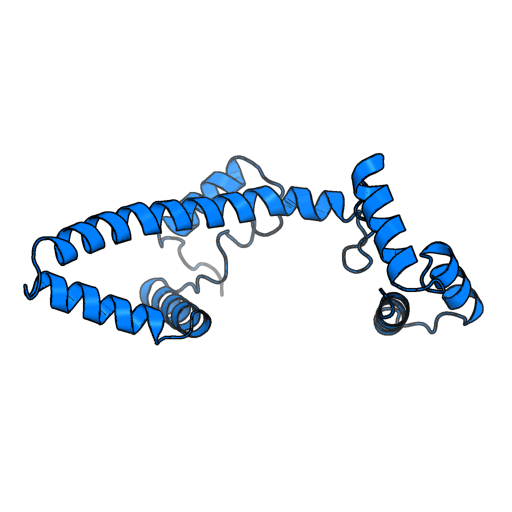3 15.945 1.00 96.12 95 ALA A CA 1
ATOM 768 C C . ALA A 1 95 ? -22.373 -14.632 17.133 1.00 96.12 95 ALA A C 1
ATOM 770 O O . ALA A 1 95 ? -23.484 -15.156 17.067 1.00 96.12 95 ALA A O 1
ATOM 771 N N . VAL A 1 96 ? -21.584 -14.762 18.207 1.00 97.75 96 VAL A N 1
ATOM 772 C CA . VAL A 1 96 ? -21.963 -15.524 19.412 1.00 97.75 96 VAL A CA 1
ATOM 773 C C . VAL A 1 96 ? -22.849 -14.698 20.352 1.00 97.75 96 VAL A C 1
ATOM 775 O O . VAL A 1 96 ? -23.769 -15.240 20.959 1.00 97.75 96 VAL A O 1
ATOM 778 N N . LYS A 1 97 ? -22.590 -13.390 20.489 1.00 96.56 97 LYS A N 1
ATOM 779 C CA . LYS A 1 97 ? -23.334 -12.467 21.366 1.00 96.56 97 LYS A CA 1
ATOM 780 C C . LYS A 1 97 ? -24.185 -11.485 20.565 1.00 96.56 97 LYS A C 1
ATOM 782 O O . LYS A 1 97 ? -24.045 -10.267 20.705 1.00 96.56 97 LYS A O 1
ATOM 787 N N . GLN A 1 98 ? -25.075 -12.036 19.753 1.00 94.50 98 GLN A N 1
ATOM 788 C CA . GLN A 1 98 ? -25.981 -11.264 18.903 1.00 94.50 98 GLN A CA 1
ATOM 789 C C . GLN A 1 98 ? -26.832 -10.294 19.727 1.00 94.50 98 GLN A C 1
ATOM 791 O O . GLN A 1 98 ? -27.265 -10.624 20.835 1.00 94.50 98 GLN A O 1
ATOM 796 N N . TYR A 1 99 ? -27.062 -9.098 19.182 1.00 95.75 99 TYR A N 1
ATOM 797 C CA . TYR A 1 99 ? -27.847 -8.023 19.804 1.00 95.75 99 TYR A CA 1
ATOM 798 C C . TYR A 1 99 ? -27.273 -7.495 21.128 1.00 95.75 99 TYR A C 1
ATOM 800 O O . TYR A 1 99 ? -27.948 -6.767 21.860 1.00 95.75 99 TYR A O 1
ATOM 808 N N . SER A 1 100 ? -26.027 -7.841 21.460 1.00 97.00 100 SER A N 1
ATOM 809 C CA . SER A 1 100 ? -25.333 -7.257 22.605 1.00 97.00 100 SER A CA 1
ATOM 810 C C . SER A 1 100 ? -24.844 -5.842 22.290 1.00 97.00 100 SER A C 1
ATOM 812 O O . SER A 1 100 ? -24.655 -5.467 21.135 1.00 97.00 100 SER A O 1
ATOM 814 N N . LEU A 1 101 ? -24.568 -5.045 23.327 1.00 97.06 101 LEU A N 1
ATOM 815 C CA . LEU A 1 101 ? -23.986 -3.711 23.145 1.00 97.06 101 LEU A CA 1
ATOM 816 C C . LEU A 1 101 ? -22.675 -3.758 22.335 1.00 97.06 101 LEU A C 1
ATOM 818 O O . LEU A 1 101 ? -22.436 -2.888 21.504 1.00 97.06 101 LEU A O 1
ATOM 822 N N . GLY A 1 102 ? -21.844 -4.784 22.554 1.00 95.88 102 GLY A N 1
ATOM 823 C CA . GLY A 1 102 ? -20.588 -4.952 21.822 1.00 95.88 102 GLY A CA 1
ATOM 824 C C . GLY A 1 102 ? -20.796 -5.253 20.335 1.00 95.88 102 GLY A C 1
ATOM 825 O O . GLY A 1 102 ? -20.070 -4.703 19.512 1.00 95.88 102 GLY A O 1
ATOM 826 N N . ASP A 1 103 ? -21.813 -6.048 19.995 1.00 97.00 103 ASP A N 1
ATOM 827 C CA . ASP A 1 103 ? -22.221 -6.316 18.608 1.00 97.00 103 ASP A CA 1
ATOM 828 C C . ASP A 1 103 ? -22.683 -5.028 17.902 1.00 97.00 103 ASP A C 1
ATOM 830 O O . ASP A 1 103 ? -22.174 -4.680 16.835 1.00 97.00 103 ASP A O 1
ATOM 834 N N . TYR A 1 104 ? -23.547 -4.231 18.542 1.00 97.00 104 TYR A N 1
ATOM 835 C CA . TYR A 1 104 ? -23.977 -2.944 17.981 1.00 97.00 104 TYR A CA 1
ATOM 836 C C . TYR A 1 104 ? -22.814 -1.969 17.760 1.00 97.00 104 TYR A C 1
ATOM 838 O O . TYR A 1 104 ? -22.753 -1.321 16.715 1.00 97.00 104 TYR A O 1
ATOM 846 N N . ILE A 1 105 ? -21.876 -1.875 18.711 1.00 97.12 105 ILE A N 1
ATOM 847 C CA . ILE A 1 105 ? -20.685 -1.022 18.577 1.00 97.12 105 ILE A CA 1
ATOM 848 C C . ILE A 1 105 ? -19.816 -1.498 17.407 1.00 97.12 105 ILE A C 1
ATOM 850 O O . ILE A 1 105 ? -19.441 -0.691 16.555 1.00 97.12 105 ILE A O 1
ATOM 854 N N . ALA A 1 106 ? -19.514 -2.797 17.340 1.00 95.94 106 ALA A N 1
ATOM 855 C CA . ALA A 1 106 ? -18.709 -3.377 16.269 1.00 95.94 106 ALA A CA 1
ATOM 856 C C . ALA A 1 106 ? -19.347 -3.150 14.892 1.00 95.94 106 ALA A C 1
ATOM 858 O O . ALA A 1 106 ? -18.680 -2.697 13.962 1.00 95.94 106 ALA A O 1
ATOM 859 N N . THR A 1 107 ? -20.651 -3.394 14.785 1.00 95.12 107 THR A N 1
ATOM 860 C CA . THR A 1 107 ? -21.426 -3.207 13.558 1.00 95.12 107 THR A CA 1
ATOM 861 C C . THR A 1 107 ? -21.464 -1.740 13.130 1.00 95.12 107 THR A C 1
ATOM 863 O O . THR A 1 107 ? -21.256 -1.435 11.957 1.00 95.12 107 THR A O 1
ATOM 866 N N . PHE A 1 108 ? -21.654 -0.808 14.069 1.00 96.06 108 PHE A N 1
ATOM 867 C CA . PHE A 1 108 ? -21.638 0.629 13.788 1.00 96.06 108 PHE A CA 1
ATOM 868 C C . PHE A 1 108 ? -20.292 1.091 13.211 1.00 96.06 108 PHE A C 1
ATOM 870 O O . PHE A 1 108 ? -20.256 1.725 12.155 1.00 96.06 108 PHE A O 1
ATOM 877 N N . PHE A 1 109 ? -19.174 0.729 13.852 1.00 94.81 109 PHE A N 1
ATOM 878 C CA . PHE A 1 109 ? -17.845 1.052 13.324 1.00 94.81 109 PHE A CA 1
ATOM 879 C C . PHE A 1 109 ? -17.551 0.332 12.001 1.00 94.81 109 PHE A C 1
ATOM 881 O O . PHE A 1 109 ? -16.927 0.921 11.117 1.00 94.81 109 PHE A O 1
ATOM 888 N N . GLY A 1 110 ? -18.049 -0.895 11.825 1.00 93.81 110 GLY A N 1
ATOM 889 C CA . GLY A 1 110 ? -17.991 -1.617 10.554 1.00 93.81 110 GLY A CA 1
ATOM 890 C C . GLY A 1 110 ? -18.679 -0.852 9.422 1.00 93.81 110 GLY A C 1
ATOM 891 O O . GLY A 1 110 ? -18.098 -0.684 8.350 1.00 93.81 110 GLY A O 1
ATOM 892 N N . PHE A 1 111 ? -19.872 -0.303 9.671 1.00 95.31 111 PHE A N 1
ATOM 893 C CA . PHE A 1 111 ? -20.577 0.523 8.690 1.00 95.31 111 PHE A CA 1
ATOM 894 C C . PHE A 1 111 ? -19.859 1.834 8.381 1.00 95.31 111 PHE A C 1
ATOM 896 O O . PHE A 1 111 ? -19.813 2.215 7.215 1.00 95.31 111 PHE A O 1
ATOM 903 N N . ILE A 1 112 ? -19.256 2.499 9.373 1.00 94.19 112 ILE A N 1
ATOM 904 C CA . ILE A 1 112 ? -18.407 3.673 9.112 1.00 94.19 112 ILE A CA 1
ATOM 905 C C . ILE A 1 112 ? -17.261 3.288 8.170 1.00 94.19 112 ILE A C 1
ATOM 907 O O . ILE A 1 112 ? -17.036 3.970 7.173 1.00 94.19 112 ILE A O 1
ATOM 911 N N . GLY A 1 113 ? -16.569 2.180 8.445 1.00 90.38 113 GLY A N 1
ATOM 912 C CA . GLY A 1 113 ? -15.473 1.702 7.600 1.00 90.38 113 GLY A CA 1
ATOM 913 C C . GLY A 1 113 ? -15.897 1.386 6.162 1.00 90.38 113 GLY A C 1
ATOM 914 O O . GLY A 1 113 ? -15.133 1.637 5.238 1.00 90.38 113 GLY A O 1
ATOM 915 N N . LEU A 1 114 ? -17.117 0.877 5.962 1.00 93.19 114 LEU A N 1
ATOM 916 C CA . LEU A 1 114 ? -17.665 0.593 4.630 1.00 93.19 114 LEU A CA 1
ATOM 917 C C . LEU A 1 114 ? -18.168 1.846 3.900 1.00 93.19 114 LEU A C 1
ATOM 919 O O . LEU A 1 114 ? -18.064 1.927 2.678 1.00 93.19 114 LEU A O 1
ATOM 923 N N . ALA A 1 115 ? -18.743 2.802 4.629 1.00 96.12 115 ALA A N 1
ATOM 924 C CA . ALA A 1 115 ? -19.363 3.990 4.050 1.00 96.12 115 ALA A CA 1
ATOM 925 C C . ALA A 1 115 ? -18.347 5.088 3.708 1.00 96.12 115 ALA A C 1
ATOM 927 O O . ALA A 1 115 ? -18.569 5.868 2.781 1.00 96.12 115 ALA A O 1
ATOM 928 N N . VAL A 1 116 ? -17.244 5.179 4.457 1.00 95.00 116 VAL A N 1
ATOM 929 C CA . VAL A 1 116 ? -16.240 6.226 4.258 1.00 95.00 116 VAL A CA 1
ATOM 930 C C . VAL A 1 116 ? -15.249 5.807 3.163 1.00 95.00 116 VAL A C 1
ATOM 932 O O . VAL A 1 116 ? -14.610 4.764 3.278 1.00 95.00 116 VAL A O 1
ATOM 935 N N . PRO A 1 117 ? -15.036 6.629 2.118 1.00 95.50 117 PRO A N 1
ATOM 936 C CA . PRO A 1 117 ? -14.023 6.344 1.108 1.00 95.50 117 PRO A CA 1
ATOM 937 C C . PRO A 1 117 ? -12.611 6.245 1.705 1.00 95.50 117 PRO A C 1
ATOM 939 O O . PRO A 1 117 ? -12.189 7.118 2.465 1.00 95.50 117 PRO A O 1
ATOM 942 N N . ASN A 1 118 ? -11.831 5.243 1.285 1.00 91.62 118 ASN A N 1
ATOM 943 C CA . ASN A 1 118 ? -10.479 4.994 1.812 1.00 91.62 118 ASN A CA 1
ATOM 944 C C . ASN A 1 118 ? -9.550 6.217 1.740 1.00 91.62 118 ASN A C 1
ATOM 946 O O . ASN A 1 118 ? -8.789 6.474 2.672 1.00 91.62 118 ASN A O 1
ATOM 950 N N . PHE A 1 119 ? -9.614 6.997 0.655 1.00 93.94 119 PHE A N 1
ATOM 951 C CA . PHE A 1 119 ? -8.782 8.196 0.519 1.00 93.94 119 PHE A CA 1
ATOM 952 C C . PHE A 1 119 ? -9.130 9.259 1.573 1.00 93.94 119 PHE A C 1
ATOM 954 O O . PHE A 1 119 ? -8.245 9.973 2.033 1.00 93.94 119 PHE A O 1
ATOM 961 N N . LEU A 1 120 ? -10.400 9.358 1.983 1.00 95.31 120 LEU A N 1
ATOM 962 C CA . LEU A 1 120 ? -10.834 10.316 2.995 1.00 95.31 120 LEU A CA 1
ATOM 963 C C . LEU A 1 120 ? -10.338 9.900 4.381 1.00 95.31 120 LEU A C 1
ATOM 965 O O . LEU A 1 120 ? -9.838 10.744 5.118 1.00 95.31 120 LEU A O 1
ATOM 969 N N . LEU A 1 121 ? -10.393 8.603 4.706 1.00 91.06 121 LEU A N 1
ATOM 970 C CA . LEU A 1 121 ? -9.762 8.076 5.921 1.00 91.06 121 LEU A CA 1
ATOM 971 C C . LEU A 1 121 ? -8.261 8.381 5.941 1.00 91.06 121 LEU A C 1
ATOM 973 O O . LEU A 1 121 ? -7.750 8.849 6.955 1.00 91.06 121 LEU A O 1
ATOM 977 N N . ALA A 1 122 ? -7.569 8.197 4.812 1.00 89.94 122 ALA A N 1
ATOM 978 C CA . ALA A 1 122 ? -6.154 8.541 4.701 1.00 89.94 122 ALA A CA 1
ATOM 979 C C . ALA A 1 122 ? -5.899 10.037 4.966 1.00 89.94 122 ALA A C 1
ATOM 981 O O . ALA A 1 122 ? -4.968 10.373 5.692 1.00 89.94 122 ALA A O 1
ATOM 982 N N . LEU A 1 123 ? -6.748 10.937 4.452 1.00 93.19 123 LEU A N 1
ATOM 983 C CA . LEU A 1 123 ? -6.655 12.378 4.723 1.00 93.19 123 LEU A CA 1
ATOM 984 C C . LEU A 1 123 ? -6.928 12.724 6.193 1.00 93.19 123 LEU A C 1
ATOM 986 O O . LEU A 1 123 ? -6.236 13.570 6.758 1.00 93.19 123 LEU A O 1
ATOM 990 N N . ILE A 1 124 ? -7.903 12.067 6.826 1.00 92.69 124 ILE A N 1
ATOM 991 C CA . ILE A 1 124 ? -8.190 12.247 8.256 1.00 92.69 124 ILE A CA 1
ATOM 992 C C . ILE A 1 124 ? -6.984 11.805 9.088 1.00 92.69 124 ILE A C 1
ATOM 994 O O . ILE A 1 124 ? -6.552 12.548 9.969 1.00 92.69 124 ILE A O 1
ATOM 998 N N . PHE A 1 125 ? -6.404 10.638 8.792 1.00 88.75 125 PHE A N 1
ATOM 999 C CA . PHE A 1 125 ? -5.212 10.154 9.488 1.00 88.75 125 PHE A CA 1
ATOM 1000 C C . PHE A 1 125 ? -3.998 11.052 9.252 1.00 88.75 125 PHE A C 1
ATOM 1002 O O . PHE A 1 125 ? -3.277 11.343 10.202 1.00 88.75 125 PHE A O 1
ATOM 1009 N N . LEU A 1 126 ? -3.807 11.555 8.030 1.00 89.62 126 LEU A N 1
ATOM 1010 C CA . LEU A 1 126 ? -2.762 12.525 7.702 1.00 89.62 126 LEU A CA 1
ATOM 1011 C C . LEU A 1 126 ? -2.904 13.804 8.539 1.00 89.62 126 LEU A C 1
ATOM 1013 O O . LEU A 1 126 ? -1.939 14.261 9.151 1.00 89.62 126 LEU A O 1
ATOM 1017 N N . TYR A 1 127 ? -4.114 14.368 8.590 1.00 91.00 127 TYR A N 1
ATOM 1018 C CA . TYR A 1 127 ? -4.405 15.565 9.374 1.00 91.00 127 TYR A CA 1
ATOM 1019 C C . TYR A 1 127 ? -4.206 15.324 10.872 1.00 91.00 127 TYR A C 1
ATOM 1021 O O . TYR A 1 127 ? -3.560 16.127 11.543 1.00 91.00 127 TYR A O 1
ATOM 1029 N N . LEU A 1 128 ? -4.723 14.214 11.401 1.00 90.44 128 LEU A N 1
ATOM 1030 C CA . LEU A 1 128 ? -4.595 13.877 12.815 1.00 90.44 128 LEU A CA 1
ATOM 1031 C C . LEU A 1 128 ? -3.128 13.652 13.199 1.00 90.44 128 LEU A C 1
ATOM 1033 O O . LEU A 1 128 ? -2.675 14.178 14.211 1.00 90.44 128 LEU A O 1
ATOM 1037 N N . SER A 1 129 ? -2.375 12.947 12.354 1.00 85.19 129 SER A N 1
ATOM 1038 C CA . SER A 1 129 ? -0.930 12.771 12.490 1.00 85.19 129 SER A CA 1
ATOM 1039 C C . SER A 1 129 ? -0.216 14.123 12.566 1.00 85.19 129 SER A C 1
ATOM 1041 O O . SER A 1 129 ? 0.490 14.383 13.539 1.00 85.19 129 SER A O 1
ATOM 1043 N N . TYR A 1 130 ? -0.483 15.040 11.635 1.00 87.31 130 TYR A N 1
ATOM 1044 C CA . TYR A 1 130 ? 0.108 16.378 11.677 1.00 87.31 130 TYR A CA 1
ATOM 1045 C C . TYR A 1 130 ? -0.272 17.150 12.947 1.00 87.31 130 TYR A C 1
ATOM 1047 O O . TYR A 1 130 ? 0.581 17.765 13.582 1.00 87.31 130 TYR A O 1
ATOM 1055 N N . ARG A 1 131 ? -1.539 17.093 13.365 1.00 90.69 131 ARG A N 1
ATOM 1056 C CA . ARG A 1 131 ? -2.025 17.812 14.552 1.00 90.69 131 ARG A CA 1
ATOM 1057 C C . ARG A 1 131 ? -1.456 17.286 15.864 1.00 90.69 131 ARG A C 1
ATOM 1059 O O . ARG A 1 131 ? -1.259 18.084 16.774 1.00 90.69 131 ARG A O 1
ATOM 1066 N N . LEU A 1 132 ? -1.235 15.979 15.974 1.00 85.50 132 LEU A N 1
ATOM 1067 C CA . LEU A 1 132 ? -0.718 15.352 17.191 1.00 85.50 132 LEU A CA 1
ATOM 1068 C C . LEU A 1 132 ? 0.813 15.374 17.259 1.00 85.50 132 LEU A C 1
ATOM 1070 O O . LEU A 1 132 ? 1.369 15.403 18.350 1.00 85.50 132 LEU A O 1
ATOM 1074 N N . THR A 1 133 ? 1.490 15.343 16.109 1.00 80.69 133 THR A N 1
ATOM 1075 C CA . THR A 1 133 ? 2.935 15.059 16.031 1.00 80.69 133 THR A CA 1
ATOM 1076 C C . THR A 1 133 ? 3.751 16.190 15.403 1.00 80.69 133 THR A C 1
ATOM 1078 O O . THR A 1 133 ? 4.976 16.180 15.477 1.00 80.69 133 THR A O 1
ATOM 1081 N N . GLY A 1 134 ? 3.093 17.161 14.761 1.00 81.25 134 GLY A N 1
ATOM 1082 C CA . GLY A 1 134 ? 3.732 18.219 13.974 1.00 81.25 134 GLY A CA 1
ATOM 1083 C C . GLY A 1 134 ? 4.258 17.760 12.610 1.00 81.25 134 GLY A C 1
ATOM 1084 O O . GLY A 1 134 ? 4.721 18.588 11.829 1.00 81.25 134 GLY A O 1
ATOM 1085 N N . GLN A 1 135 ? 4.179 16.465 12.292 1.00 75.38 135 GLN A N 1
ATOM 1086 C CA . GLN A 1 135 ? 4.615 15.897 11.019 1.00 75.38 135 GLN A CA 1
ATOM 1087 C C . GLN A 1 135 ? 3.447 15.208 10.327 1.00 75.38 135 GLN A C 1
ATOM 1089 O O . GLN A 1 135 ? 2.700 14.448 10.933 1.00 75.38 135 GLN A O 1
ATOM 1094 N N . ALA A 1 136 ? 3.282 15.479 9.037 1.00 77.06 136 ALA A N 1
ATOM 1095 C CA . ALA A 1 136 ? 2.302 14.773 8.235 1.00 77.06 136 ALA A CA 1
ATOM 1096 C C . ALA A 1 136 ? 2.894 13.421 7.809 1.00 77.06 136 ALA A C 1
ATOM 1098 O O . ALA A 1 136 ? 3.936 13.379 7.152 1.00 77.06 136 ALA A O 1
ATOM 1099 N N . MET A 1 137 ? 2.237 12.314 8.162 1.00 72.94 137 MET A N 1
ATOM 1100 C CA . MET A 1 137 ? 2.586 10.981 7.655 1.00 72.94 137 MET A CA 1
ATOM 1101 C C . MET A 1 137 ? 2.249 10.862 6.161 1.00 72.94 137 MET A C 1
ATOM 1103 O O . MET A 1 137 ? 1.191 10.369 5.780 1.00 72.94 137 MET A O 1
ATOM 1107 N N . ILE A 1 138 ? 3.153 11.348 5.310 1.00 74.94 138 ILE A N 1
ATOM 1108 C CA . ILE A 1 138 ? 3.032 11.294 3.842 1.00 74.94 138 ILE A CA 1
ATOM 1109 C C . ILE A 1 138 ? 3.600 9.974 3.288 1.00 74.94 138 ILE A C 1
ATOM 1111 O O . ILE A 1 138 ? 3.241 9.541 2.195 1.00 74.94 138 ILE A O 1
ATOM 1115 N N . GLY A 1 139 ? 4.466 9.307 4.051 1.00 75.62 139 GLY A N 1
ATOM 1116 C CA . GLY A 1 139 ? 5.104 8.055 3.667 1.00 75.62 139 GLY A CA 1
ATOM 1117 C C . GLY A 1 139 ? 5.444 7.185 4.872 1.00 75.62 139 GLY A C 1
ATOM 1118 O O . GLY A 1 139 ? 5.207 7.555 6.018 1.00 75.62 139 GLY A O 1
ATOM 1119 N N . LEU A 1 140 ? 5.996 6.008 4.583 1.00 75.25 140 LEU A N 1
ATOM 1120 C CA . LEU A 1 140 ? 6.365 4.999 5.581 1.00 75.25 140 LEU A CA 1
ATOM 1121 C C . LEU A 1 140 ? 7.855 5.036 5.958 1.00 75.25 140 LEU A C 1
ATOM 1123 O O . LEU A 1 140 ? 8.295 4.230 6.768 1.00 75.25 140 LEU A O 1
ATOM 1127 N N . PHE A 1 141 ? 8.618 5.949 5.361 1.00 77.06 141 PHE A N 1
ATOM 1128 C CA . PHE A 1 141 ? 10.047 6.137 5.589 1.00 77.06 141 PHE A CA 1
ATOM 1129 C C . PHE A 1 141 ? 10.333 7.613 5.831 1.00 77.06 141 PHE A C 1
ATOM 1131 O O . PHE A 1 141 ? 9.580 8.482 5.375 1.00 77.06 141 PHE A O 1
ATOM 1138 N N . SER A 1 142 ? 11.459 7.901 6.474 1.00 74.62 142 SER A N 1
ATOM 1139 C CA . SER A 1 142 ? 12.017 9.248 6.469 1.00 74.62 142 SER A CA 1
ATOM 1140 C C . SER A 1 142 ? 12.496 9.649 5.067 1.00 74.62 142 SER A C 1
ATOM 1142 O O . SER A 1 142 ? 12.730 8.808 4.194 1.00 74.62 142 SER A O 1
ATOM 1144 N N . SER A 1 143 ? 12.646 10.955 4.832 1.00 70.69 143 SER A N 1
ATOM 1145 C CA . SER A 1 143 ? 13.066 11.499 3.532 1.00 70.69 143 SER A CA 1
ATOM 1146 C C . SER A 1 143 ? 14.419 10.962 3.051 1.00 70.69 143 SER A C 1
ATOM 1148 O O . SER A 1 143 ? 14.636 10.874 1.848 1.00 70.69 143 SER A O 1
ATOM 1150 N N . GLU A 1 144 ? 15.301 10.565 3.970 1.00 75.38 144 GLU A N 1
ATOM 1151 C CA . GLU A 1 144 ? 16.604 9.962 3.668 1.00 75.38 144 GLU A CA 1
ATOM 1152 C C . GLU A 1 144 ? 16.473 8.547 3.080 1.00 75.38 144 GLU A C 1
ATOM 1154 O O . GLU A 1 144 ? 17.181 8.191 2.139 1.00 75.38 144 GLU A O 1
ATOM 1159 N N . TYR A 1 145 ? 15.538 7.743 3.597 1.00 79.31 145 TYR A N 1
ATOM 1160 C CA . TYR A 1 145 ? 15.378 6.338 3.209 1.00 79.31 145 TYR A CA 1
ATOM 1161 C C . TYR A 1 145 ? 14.275 6.100 2.177 1.00 79.31 145 TYR A C 1
ATOM 1163 O O . TYR A 1 145 ? 14.150 4.975 1.682 1.00 79.31 145 TYR A O 1
ATOM 1171 N N . ALA A 1 146 ? 13.504 7.128 1.809 1.00 73.31 146 ALA A N 1
ATOM 1172 C CA . ALA A 1 146 ? 12.402 7.026 0.852 1.00 73.31 146 ALA A CA 1
ATOM 1173 C C . ALA A 1 146 ? 12.829 6.333 -0.458 1.00 73.31 146 ALA A C 1
ATOM 1175 O O . ALA A 1 146 ? 12.261 5.297 -0.815 1.00 73.31 146 ALA A O 1
ATOM 1176 N N . ASP A 1 147 ? 13.915 6.807 -1.078 1.00 75.94 147 ASP A N 1
ATOM 1177 C CA . ASP A 1 147 ? 14.441 6.284 -2.351 1.00 75.94 147 ASP A CA 1
ATOM 1178 C C . ASP A 1 147 ? 15.677 5.379 -2.192 1.00 75.94 147 ASP A C 1
ATOM 1180 O O . ASP A 1 147 ? 16.243 4.899 -3.175 1.00 75.94 147 ASP A O 1
ATOM 1184 N N . ALA A 1 148 ? 16.102 5.109 -0.954 1.00 81.12 148 ALA A N 1
ATOM 1185 C CA . ALA A 1 148 ? 17.251 4.249 -0.693 1.00 81.12 148 ALA A CA 1
ATOM 1186 C C . ALA A 1 148 ? 16.953 2.770 -1.033 1.00 81.12 148 ALA A C 1
ATOM 1188 O O . ALA A 1 148 ? 15.816 2.309 -0.852 1.00 81.12 148 ALA A O 1
ATOM 1189 N N . PRO A 1 149 ? 17.960 1.982 -1.458 1.00 80.69 149 PRO A N 1
ATOM 1190 C CA . PRO A 1 149 ? 17.821 0.537 -1.600 1.00 80.69 149 PRO A CA 1
ATOM 1191 C C . PRO A 1 149 ? 17.391 -0.136 -0.293 1.00 80.69 149 PRO A C 1
ATOM 1193 O O . PRO A 1 149 ? 17.617 0.375 0.809 1.00 80.69 149 PRO A O 1
ATOM 1196 N N . TRP A 1 150 ? 16.798 -1.323 -0.412 1.00 80.94 150 TRP A N 1
ATOM 1197 C CA . TRP A 1 150 ? 16.448 -2.132 0.750 1.00 80.94 150 TRP A CA 1
ATOM 1198 C C . TRP A 1 150 ? 17.695 -2.530 1.536 1.00 80.94 150 TRP A C 1
ATOM 1200 O O . TRP A 1 150 ? 18.542 -3.283 1.066 1.00 80.94 150 TRP A O 1
ATOM 1210 N N . THR A 1 151 ? 17.787 -2.014 2.757 1.00 86.44 151 THR A N 1
ATOM 1211 C CA . THR A 1 151 ? 18.855 -2.296 3.716 1.00 86.44 151 THR A CA 1
ATOM 1212 C C . THR A 1 151 ? 18.252 -2.510 5.099 1.00 86.44 151 THR A C 1
ATOM 1214 O O . THR A 1 151 ? 17.110 -2.126 5.360 1.00 86.44 151 THR A O 1
ATOM 1217 N N . MET A 1 152 ? 19.034 -3.084 6.014 1.00 83.06 152 MET A N 1
ATOM 1218 C CA . MET A 1 152 ? 18.608 -3.233 7.408 1.00 83.06 152 MET A CA 1
ATOM 1219 C C . MET A 1 152 ? 18.324 -1.870 8.065 1.00 83.06 152 MET A C 1
ATOM 1221 O O . MET A 1 152 ? 17.383 -1.742 8.838 1.00 83.06 152 MET A O 1
ATOM 1225 N N . ALA A 1 153 ? 19.078 -0.827 7.701 1.00 83.75 153 ALA A N 1
ATOM 1226 C CA . ALA A 1 153 ? 18.831 0.539 8.164 1.00 83.75 153 ALA A CA 1
ATOM 1227 C C . ALA A 1 153 ? 17.460 1.065 7.707 1.00 83.75 153 ALA A C 1
ATOM 1229 O O . ALA A 1 153 ? 16.704 1.588 8.521 1.00 83.75 153 ALA A O 1
ATOM 1230 N N . LYS A 1 154 ? 17.095 0.837 6.437 1.00 80.88 154 LYS A N 1
ATOM 1231 C CA . LYS A 1 154 ? 15.772 1.186 5.897 1.00 80.88 154 LYS A CA 1
ATOM 1232 C C . LYS A 1 154 ? 14.638 0.423 6.595 1.00 80.88 154 LYS A C 1
ATOM 1234 O O . LYS A 1 154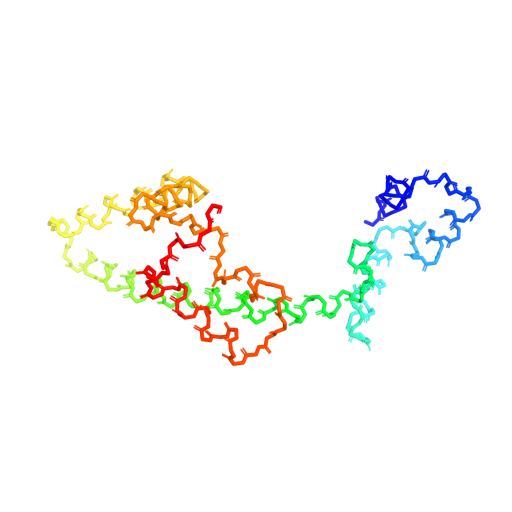 ? 13.578 0.991 6.836 1.00 80.88 154 LYS A O 1
ATOM 1239 N N . PHE A 1 155 ? 14.858 -0.842 6.956 1.00 82.25 155 PHE A N 1
ATOM 1240 C CA . PHE A 1 155 ? 13.888 -1.625 7.731 1.00 82.25 155 PHE A CA 1
ATOM 1241 C C . PHE A 1 155 ? 13.664 -1.045 9.137 1.00 82.25 155 PHE A C 1
ATOM 1243 O O . PHE A 1 155 ? 12.522 -0.902 9.575 1.00 82.25 155 PHE A O 1
ATOM 1250 N N . TRP A 1 156 ? 14.738 -0.661 9.830 1.00 80.69 156 TRP A N 1
ATOM 1251 C CA . TRP A 1 156 ? 14.620 -0.025 11.141 1.00 80.69 156 TRP A CA 1
ATOM 1252 C C . TRP A 1 156 ? 13.973 1.358 11.059 1.00 80.69 156 TRP A C 1
ATOM 1254 O O . TRP A 1 156 ? 13.092 1.643 11.867 1.00 80.69 156 TRP A O 1
ATOM 1264 N N . ASP A 1 157 ? 14.330 2.178 10.066 1.00 81.62 157 ASP A N 1
ATOM 1265 C CA . ASP A 1 157 ? 13.685 3.474 9.811 1.00 81.62 157 ASP A CA 1
ATOM 1266 C C . ASP A 1 157 ? 12.178 3.323 9.578 1.00 81.62 157 ASP A C 1
ATOM 1268 O O . ASP A 1 157 ? 11.396 4.056 10.178 1.00 81.62 157 ASP A O 1
ATOM 1272 N N . TRP A 1 158 ? 11.758 2.322 8.801 1.00 79.25 158 TRP A N 1
ATOM 1273 C CA . TRP A 1 158 ? 10.344 1.989 8.623 1.00 79.25 158 TRP A CA 1
ATOM 1274 C C . TRP A 1 158 ? 9.650 1.675 9.950 1.00 79.25 158 TRP A C 1
ATOM 1276 O O . TRP A 1 158 ? 8.633 2.285 10.282 1.00 79.25 158 TRP A O 1
ATOM 1286 N N . SER A 1 159 ? 10.225 0.765 10.742 1.00 74.75 159 SER A N 1
ATOM 1287 C CA . SER A 1 159 ? 9.649 0.386 12.036 1.00 74.75 159 SER A CA 1
ATOM 1288 C C . SER A 1 159 ? 9.574 1.569 13.009 1.00 74.75 159 SER A C 1
ATOM 1290 O O . SER A 1 159 ? 8.568 1.744 13.688 1.00 74.75 159 SER A O 1
ATOM 1292 N N . ALA A 1 160 ? 10.595 2.430 13.024 1.00 71.88 160 ALA A N 1
ATOM 1293 C CA . ALA A 1 160 ? 10.660 3.610 13.875 1.00 71.88 160 ALA A CA 1
ATOM 1294 C C . ALA A 1 160 ? 9.673 4.695 13.419 1.00 71.88 160 ALA A C 1
ATOM 1296 O O . ALA A 1 160 ? 8.997 5.296 14.251 1.00 71.88 160 ALA A O 1
ATOM 1297 N N . THR A 1 161 ? 9.525 4.891 12.105 1.00 70.56 161 THR A N 1
ATOM 1298 C CA . THR A 1 161 ? 8.539 5.809 11.514 1.00 70.56 161 THR A CA 1
ATOM 1299 C C . THR A 1 161 ? 7.113 5.395 11.884 1.00 70.56 161 THR A C 1
ATOM 1301 O O . THR A 1 161 ? 6.268 6.253 12.131 1.00 70.56 161 THR A O 1
ATOM 1304 N N . MET A 1 162 ? 6.845 4.089 11.995 1.00 65.56 162 MET A N 1
ATOM 1305 C CA . MET A 1 162 ? 5.565 3.571 12.492 1.00 65.56 162 MET A CA 1
ATOM 1306 C C . MET A 1 162 ? 5.403 3.683 14.018 1.00 65.56 162 MET A C 1
ATOM 1308 O O . MET A 1 162 ? 4.272 3.704 14.501 1.00 65.56 162 MET A O 1
ATOM 1312 N N . ALA A 1 163 ? 6.502 3.738 14.777 1.00 61.47 163 ALA A N 1
ATOM 1313 C CA . ALA A 1 163 ? 6.508 3.513 16.221 1.00 61.47 163 ALA A CA 1
ATOM 1314 C C . ALA A 1 163 ? 6.618 4.759 17.113 1.00 61.47 163 ALA A C 1
ATOM 1316 O O . ALA A 1 163 ? 6.640 4.536 18.315 1.00 61.47 163 ALA A O 1
ATOM 1317 N N . LEU A 1 164 ? 6.698 5.996 16.585 1.00 59.66 164 LEU A N 1
ATOM 1318 C CA . LEU A 1 164 ? 6.480 7.328 17.229 1.00 59.66 164 LEU A CA 1
ATOM 1319 C C . LEU A 1 164 ? 7.401 8.382 16.559 1.00 59.66 164 LEU A C 1
ATOM 1321 O O . LEU A 1 164 ? 8.561 8.116 16.270 1.00 59.66 164 LEU A O 1
ATOM 1325 N N . VAL A 1 165 ? 6.943 9.591 16.203 1.00 57.31 165 VAL A N 1
ATOM 1326 C CA . VAL A 1 165 ? 6.668 10.750 17.089 1.00 57.31 165 VAL A CA 1
ATOM 1327 C C . VAL A 1 165 ? 7.771 11.007 18.118 1.00 57.31 165 VAL A C 1
ATOM 1329 O O . VAL A 1 165 ? 7.505 11.022 19.310 1.00 57.31 165 VAL A O 1
ATOM 1332 N N . ASN A 1 166 ? 9.017 11.205 17.684 1.00 50.28 166 ASN A N 1
ATOM 1333 C CA . ASN A 1 166 ? 9.926 12.124 18.381 1.00 50.28 166 ASN A CA 1
ATOM 1334 C C . ASN A 1 166 ? 11.167 12.443 17.536 1.00 50.28 166 ASN A C 1
ATOM 1336 O O . ASN A 1 166 ? 12.259 11.925 17.770 1.00 50.28 166 ASN A O 1
ATOM 1340 N N . ARG A 1 167 ? 11.028 13.316 16.536 1.00 55.00 167 ARG A N 1
ATOM 1341 C CA . ARG A 1 167 ? 12.195 14.036 16.015 1.00 55.00 167 ARG A CA 1
ATOM 1342 C C . ARG A 1 167 ? 11.984 15.525 16.266 1.00 55.00 167 ARG A C 1
ATOM 1344 O O . ARG A 1 167 ? 11.018 16.070 15.731 1.00 55.00 167 ARG A O 1
ATOM 1351 N N . PRO A 1 168 ? 12.832 16.173 17.092 1.00 43.25 168 PRO A N 1
ATOM 1352 C CA . PRO A 1 168 ? 12.720 17.601 17.330 1.00 43.25 168 PRO A CA 1
ATOM 1353 C C . PRO A 1 168 ? 12.838 18.323 15.990 1.00 43.25 168 PRO A C 1
ATOM 1355 O O . PRO A 1 168 ? 13.761 18.079 15.212 1.00 43.25 168 PRO A O 1
ATOM 1358 N N . SER A 1 169 ? 11.863 19.185 15.719 1.00 52.12 169 SER A N 1
ATOM 1359 C CA . SER A 1 169 ? 11.791 20.042 14.544 1.00 52.12 169 SER A CA 1
ATOM 1360 C C . SER A 1 169 ? 12.877 21.116 14.618 1.00 52.12 169 SER A C 1
ATOM 1362 O O . SER A 1 169 ? 12.607 22.271 14.939 1.00 52.12 169 SER A O 1
ATOM 1364 N N . SER A 1 170 ? 14.128 20.751 14.363 1.00 50.47 170 SER A N 1
ATOM 1365 C CA . SER A 1 170 ? 15.179 21.725 14.098 1.00 50.47 170 SER A CA 1
ATOM 1366 C C . SER A 1 170 ? 15.394 21.803 12.595 1.00 50.47 170 SER A C 1
ATOM 1368 O O . SER A 1 170 ? 16.197 2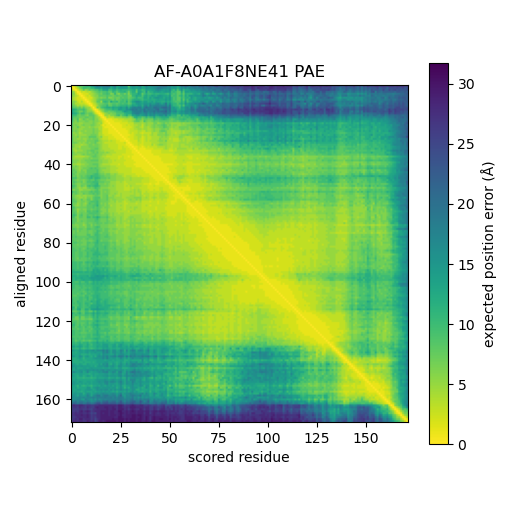1.056 12.042 1.00 50.47 170 SER A O 1
ATOM 1370 N N . ARG A 1 171 ? 14.618 22.686 11.950 1.00 44.53 171 ARG A N 1
ATOM 1371 C CA . ARG A 1 171 ? 14.961 23.497 10.761 1.00 44.53 171 ARG A CA 1
ATOM 1372 C C . ARG A 1 171 ? 13.678 24.037 10.122 1.00 44.53 171 ARG A C 1
ATOM 1374 O O . ARG A 1 171 ? 13.002 23.331 9.378 1.00 44.53 171 ARG A O 1
ATOM 1381 N N . PHE A 1 172 ? 13.365 25.283 10.471 1.00 47.09 172 PHE A N 1
ATOM 1382 C CA . PHE A 1 172 ? 12.990 26.275 9.464 1.00 47.09 172 PHE A CA 1
ATOM 1383 C C . PHE A 1 172 ? 14.279 26.793 8.820 1.00 47.09 172 PHE A C 1
ATOM 1385 O O . PHE A 1 172 ? 15.309 26.799 9.541 1.00 47.09 172 PHE A O 1
#

Solvent-accessible surface area (backbone atoms only — not comparable to full-atom values): 10175 Å² total; per-residue (Å²): 120,84,60,50,67,60,49,52,52,71,69,39,95,56,91,73,55,69,68,59,54,49,52,50,30,60,76,69,41,63,82,49,60,67,71,56,44,51,50,53,48,51,47,35,30,76,77,68,64,44,70,50,75,32,86,87,77,76,41,51,37,47,60,58,48,63,70,46,44,62,58,54,51,50,53,52,51,51,52,50,51,54,47,49,69,50,48,50,57,52,50,54,49,29,70,74,41,64,90,33,75,68,26,53,52,53,51,51,55,50,48,48,64,71,70,49,56,69,71,55,55,51,49,50,51,28,51,49,36,25,74,76,60,76,45,64,66,84,62,66,45,51,87,82,44,62,85,48,74,95,43,74,68,45,53,49,41,29,54,43,60,74,71,56,87,78,74,84,88,85,75,132

Radius of gyration: 24.04 Å; Cα contacts (8 Å, |Δi|>4): 88; chains: 1; bounding box: 47×43×62 Å

Foldseek 3Di:
DLCPLVVVCVVDPDHDDPVVSVVVCVVQVVVPPPVVSVVVQVCCCVVPVFNDADPVVRGGVSVVCVQCVVVVCCVVVVVVVVCCVPVVVLVVCCVVDPPDPSVVVSVVVVVVVVVDDPVVVLVVQQVVCCVVQVHGCPDQAPPVLPPPGDDPVRVVRSVVSVVDRDDPPPDD

pLDDT: mean 84.04, std 12.9, range [43.25, 98.0]

Sequence (172 aa):
MTNLVSNIMRTSQRPISAEYQESLRDLYGLNEPLPVQYFKWIRNIVTKGQFGYSFVYFKDASVLIFERLPMTFAITLGSALLVWILALPIGIYSAVKQYSLGDYIATFFGFIGLAVPNFLLALIFLYLSYRLTGQAMIGLFSSEYADAPWTMAKFWDWSATMALVNRPSSRF

Secondary structure (DSSP, 8-state):
-TTHHHHHHHH-SSPPPHHHHHHHHHHTTTTS-HHHHHHHHHHHHHHH----EETTTTEEHHHHHHHHHHHHHHHHHHHHHHHHHHHHHHHHHHHHSTTSHHHHHHHHHHHHHHHS-HHHHHHHHHHHHHHHHSS---SSS-TTTSSS-S-HHHHHHHHHHHH---------